Protein 1O3U (pdb70)

B-factor: mean 20.17, std 9.95, range [7.1, 58.31]

Foldseek 3Di:
DVLLVQLVVLLVVLVVCLVVLVLLSSLVSLFSSLQSLLVVLCVVPHDQDDDFSLRSVVVCVVPDPDDPVLNVLSVLSRDHSDPFDPDPRVSVVSSVSSVSSSVSSVVSNVVSVVVVVPD

Solvent-accessible surface area: 7300 Å² total

Secondary structure (DSSP, 8-s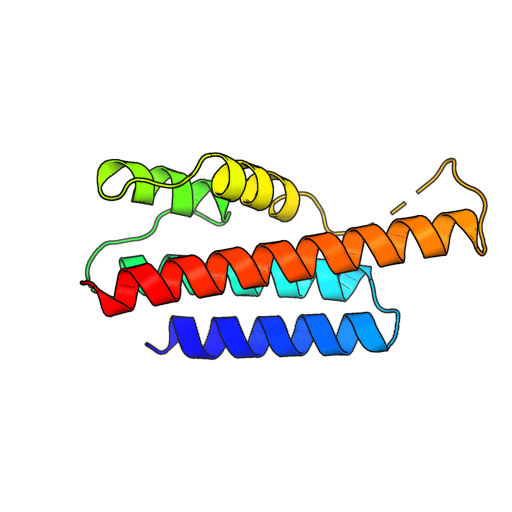tate):
-HHHHHHHHHHHHHHHHHHTT-HHHHHHHHHHHHHHHHHHHHH-------SSHHHHHHHHTTTS---HHHHHHHHHHHS----SPTTHHHHHHHHHHHHHHHHHHHHHHHHHHHHHTT-

Structure (mmCIF, N/CA/C/O backbone):
data_1O3U
#
_entry.id   1O3U
#
_cell.length_a   57.922
_cell.length_b   57.922
_cell.length_c   63.735
_cell.angle_alpha   90.00
_cell.angle_beta   90.00
_cell.angle_gamma   90.00
#
_symmetry.space_group_name_H-M   'P 41 21 2'
#
loop_
_entity.id
_entity.type
_entity.pdbx_description
1 polymer 'conserved hypothetical protein TM0613'
2 water water
#
loop_
_atom_site.group_PDB
_atom_site.id
_atom_site.type_symbol
_atom_site.label_atom_id
_atom_site.label_alt_id
_atom_site.label_comp_id
_atom_site.label_asym_id
_atom_site.label_entity_id
_atom_site.label_seq_id
_atom_site.pdbx_PDB_ins_code
_atom_site.Cartn_x
_atom_site.Cartn_y
_atom_site.Cartn_z
_atom_site.occupancy
_atom_site.B_iso_or_equiv
_atom_site.auth_seq_id
_atom_site.auth_comp_id
_atom_site.auth_asym_id
_atom_site.auth_atom_id
_atom_site.pdbx_PDB_model_num
ATOM 1 N N . HIS A 1 10 ? -7.513 7.018 30.366 1.00 37.43 -2 HIS A N 1
ATOM 2 C CA . HIS A 1 10 ? -6.883 7.527 29.112 1.00 36.61 -2 HIS A CA 1
ATOM 3 C C . HIS A 1 10 ? -6.575 6.341 28.208 1.00 35.49 -2 HIS A C 1
ATOM 4 O O . HIS A 1 10 ? -5.455 5.804 28.196 1.00 35.79 -2 HIS A O 1
ATOM 11 N N . HIS A 1 11 ? -7.589 5.903 27.465 1.00 33.15 -1 HIS A N 1
ATOM 12 C CA . HIS A 1 11 ? -7.414 4.772 26.573 1.00 31.33 -1 HIS A CA 1
ATOM 13 C C . HIS A 1 11 ? -6.286 5.059 25.588 1.00 28.42 -1 HIS A C 1
ATOM 14 O O . HIS A 1 11 ? -5.470 4.188 25.358 1.00 27.15 -1 HIS A O 1
ATOM 21 N N . HIS A 1 12 ? -6.250 6.258 25.003 1.00 25.49 0 HIS A N 1
ATOM 22 C CA . HIS A 1 12 ? -5.204 6.587 24.029 1.00 24.44 0 HIS A CA 1
ATOM 23 C C . HIS A 1 12 ? -3.799 6.489 24.639 1.00 22.40 0 HIS A C 1
ATOM 24 O O . HIS A 1 12 ? -2.869 6.073 23.975 1.00 21.40 0 HIS A O 1
ATOM 31 N N . MET A 1 13 ? -3.656 6.844 25.910 1.00 21.29 1 MET A N 1
ATOM 32 C CA . MET A 1 13 ? -2.358 6.791 26.565 1.00 21.78 1 MET A CA 1
ATOM 33 C C . MET A 1 13 ? -1.883 5.356 26.786 1.00 20.96 1 MET A C 1
ATOM 34 O O . MET A 1 13 ? -0.707 5.044 26.590 1.00 19.38 1 MET A O 1
ATOM 42 N N . ASP A 1 14 ? -2.798 4.504 27.226 1.00 19.76 2 ASP A N 1
ATOM 43 C CA . ASP A 1 14 ? -2.492 3.082 27.443 1.00 19.27 2 ASP A CA 1
ATOM 44 C C . ASP A 1 14 ? -2.058 2.476 26.127 1.00 17.57 2 ASP A C 1
ATOM 45 O O . ASP A 1 14 ? -1.025 1.794 26.059 1.00 16.42 2 ASP A O 1
ATOM 50 N N . ALA A 1 15 ? -2.818 2.773 25.070 1.00 15.44 3 ALA A N 1
ATOM 51 C CA . ALA A 1 15 ? -2.485 2.278 23.742 1.00 14.43 3 ALA A CA 1
ATOM 52 C C . ALA A 1 15 ? -1.151 2.837 23.260 1.00 12.53 3 ALA A C 1
ATOM 53 O O . ALA A 1 15 ? -0.403 2.124 22.624 1.00 11.05 3 ALA A O 1
ATOM 55 N N . ALA A 1 16 ? -0.838 4.099 23.565 1.00 12.36 4 ALA A N 1
ATOM 56 C CA . ALA A 1 16 ? 0.485 4.661 23.227 1.00 11.02 4 ALA A CA 1
ATOM 57 C C . ALA A 1 16 ? 1.600 3.843 23.883 1.00 10.81 4 ALA A C 1
ATOM 58 O O . ALA A 1 16 ? 2.609 3.544 23.243 1.00 10.54 4 ALA A O 1
ATOM 60 N N . LYS A 1 17 ? 1.433 3.524 25.161 1.00 10.09 5 LYS A N 1
ATOM 61 C CA . LYS A 1 17 ? 2.452 2.795 25.918 1.00 10.51 5 LYS A CA 1
ATOM 62 C C . LYS A 1 17 ? 2.639 1.383 25.398 1.00 10.96 5 LYS A C 1
ATOM 63 O O . LYS A 1 17 ? 3.765 0.881 25.355 1.00 11.41 5 LYS A O 1
ATOM 67 N N . ASP A 1 18 ? 1.549 0.756 24.951 1.00 12.63 6 ASP A N 1
ATOM 68 C CA . ASP A 1 18 ? 1.622 -0.555 24.313 1.00 12.88 6 ASP A CA 1
ATOM 69 C C . ASP A 1 18 ? 2.358 -0.489 22.983 1.00 12.58 6 ASP A C 1
ATOM 70 O O . ASP A 1 18 ? 3.179 -1.362 22.719 1.00 11.66 6 ASP A O 1
ATOM 75 N N . ASP A 1 19 ? 2.037 0.501 22.132 1.00 11.94 7 ASP A N 1
ATOM 76 C CA . ASP A 1 19 ? 2.808 0.734 20.903 1.00 12.05 7 ASP A CA 1
ATOM 77 C C . ASP A 1 19 ? 4.326 0.922 21.183 1.00 10.62 7 ASP A C 1
ATOM 78 O O . ASP A 1 19 ? 5.179 0.430 20.447 1.00 9.13 7 ASP A O 1
ATOM 83 N N . LEU A 1 20 ? 4.647 1.671 22.230 1.00 11.00 8 LEU A N 1
ATOM 84 C CA . LEU A 1 20 ? 6.045 1.877 22.617 1.00 10.28 8 LEU A CA 1
ATOM 85 C C . LEU A 1 20 ? 6.691 0.526 22.974 1.00 10.58 8 LEU A C 1
ATOM 86 O O . LEU A 1 20 ? 7.795 0.235 22.542 1.00 9.91 8 LEU A O 1
ATOM 91 N N . GLU A 1 21 ? 5.989 -0.298 23.749 1.00 11.31 9 GLU A N 1
ATOM 92 C CA . GLU A 1 21 ? 6.515 -1.603 24.120 1.00 11.22 9 GLU A CA 1
ATOM 93 C C . GLU A 1 21 ? 6.708 -2.458 22.883 1.00 10.16 9 GLU A C 1
ATOM 94 O O . GLU A 1 21 ? 7.720 -3.153 22.762 1.00 8.96 9 GLU A O 1
ATOM 100 N N . HIS A 1 22 ? 5.755 -2.381 21.958 1.00 10.16 10 HIS A N 1
ATOM 101 C CA . HIS A 1 22 ? 5.869 -3.050 20.655 1.00 10.30 10 HIS A CA 1
ATOM 102 C C . HIS A 1 22 ? 7.144 -2.608 19.941 1.00 9.55 10 HIS A C 1
ATOM 103 O O . HIS A 1 22 ? 7.908 -3.438 19.440 1.00 8.87 10 HIS A O 1
ATOM 110 N N . ALA A 1 23 ? 7.368 -1.294 19.865 1.00 9.32 11 ALA A N 1
ATOM 111 C CA . ALA A 1 23 ? 8.554 -0.753 19.223 1.00 9.72 11 ALA A CA 1
ATOM 112 C C . ALA A 1 23 ? 9.857 -1.305 19.847 1.00 10.25 11 ALA A C 1
ATOM 113 O O . ALA A 1 23 ? 10.809 -1.629 19.132 1.00 11.07 11 ALA A O 1
ATOM 115 N N . LYS A 1 24 ? 9.891 -1.334 21.176 1.00 9.28 12 LYS A N 1
ATOM 116 C CA . LYS A 1 24 ? 11.036 -1.797 21.904 1.00 10.36 12 LYS A CA 1
ATOM 117 C C . LYS A 1 24 ? 11.299 -3.311 21.661 1.00 10.95 12 LYS A C 1
ATOM 118 O O . LYS A 1 24 ? 12.449 -3.738 21.580 1.00 11.33 12 LYS A O 1
ATOM 124 N N . HIS A 1 25 ? 10.234 -4.074 21.524 1.00 11.99 13 HIS A N 1
ATOM 125 C CA . HIS A 1 25 ? 10.321 -5.495 21.197 1.00 12.80 13 HIS A CA 1
ATOM 126 C C . HIS A 1 25 ? 10.881 -5.689 19.809 1.00 13.32 13 HIS A C 1
ATOM 127 O O . HIS A 1 25 ? 11.787 -6.514 19.604 1.00 12.97 13 HIS A O 1
ATOM 134 N N . ASP A 1 26 ? 10.349 -4.934 18.846 1.00 12.81 14 ASP A N 1
ATOM 135 C CA . ASP A 1 26 ? 10.864 -4.983 17.470 1.00 13.58 14 ASP A CA 1
ATOM 136 C C . ASP A 1 26 ? 12.339 -4.552 17.434 1.00 14.12 14 ASP A C 1
ATOM 137 O O . ASP A 1 26 ? 13.156 -5.191 16.753 1.00 13.90 14 ASP A O 1
ATOM 142 N N . LEU A 1 27 ? 12.693 -3.498 18.181 1.00 13.42 15 LEU A N 1
ATOM 143 C CA . LEU A 1 27 ? 14.068 -3.065 18.248 1.00 14.45 15 LEU A CA 1
ATOM 144 C C . LEU A 1 27 ? 15.002 -4.183 18.729 1.00 15.52 15 LEU A C 1
ATOM 145 O O . LEU A 1 27 ? 16.074 -4.394 18.146 1.00 13.73 15 LEU A O 1
ATOM 150 N N . GLU A 1 28 ? 14.583 -4.883 19.784 1.00 17.38 16 GLU A N 1
ATOM 151 C CA . GLU A 1 28 ? 15.409 -5.907 20.453 1.00 18.68 16 GLU A CA 1
ATOM 152 C C . GLU A 1 28 ? 15.719 -7.020 19.464 1.00 18.58 16 GLU A C 1
ATOM 153 O O . GLU A 1 28 ? 16.814 -7.607 19.4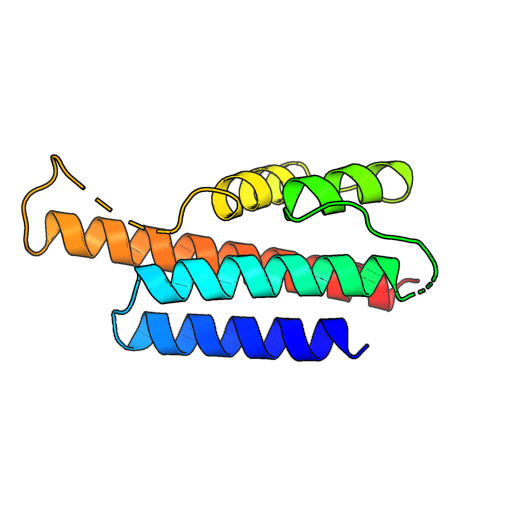89 1.00 18.40 16 GLU A O 1
ATOM 159 N N . HIS A 1 29 ? 14.782 -7.271 18.554 1.00 17.61 17 HIS A N 1
ATOM 160 C CA . HIS A 1 29 ? 14.899 -8.357 17.597 1.00 17.55 17 HIS A CA 1
ATOM 161 C C . HIS A 1 29 ? 15.448 -7.933 16.228 1.00 17.19 17 HIS A C 1
ATOM 162 O O . HIS A 1 29 ? 15.524 -8.760 15.312 1.00 17.26 17 HIS A O 1
ATOM 169 N N . GLY A 1 30 ? 15.876 -6.669 16.118 1.00 14.91 18 GLY A N 1
ATOM 170 C CA . GLY A 1 30 ? 16.550 -6.168 14.938 1.00 14.20 18 GLY A CA 1
ATOM 171 C C . GLY A 1 30 ? 15.604 -5.728 13.844 1.00 13.86 18 GLY A C 1
ATOM 172 O O . GLY A 1 30 ? 16.034 -5.531 12.711 1.00 14.02 18 GLY A O 1
ATOM 173 N N . PHE A 1 31 ? 14.314 -5.587 14.173 1.00 11.98 19 PHE A N 1
ATOM 174 C CA . PHE A 1 31 ? 13.325 -5.201 13.179 1.00 11.66 19 PHE A CA 1
ATOM 175 C C . PHE A 1 31 ? 13.215 -3.688 13.201 1.00 11.58 19 PHE A C 1
ATOM 176 O O . PHE A 1 31 ? 12.242 -3.122 13.726 1.00 11.79 19 PHE A O 1
ATOM 184 N N . TYR A 1 32 ? 14.233 -3.027 12.645 1.00 12.22 20 TYR A N 1
ATOM 185 C CA . TYR A 1 32 ? 14.393 -1.565 12.833 1.00 12.26 20 TYR A CA 1
ATOM 186 C C . TYR A 1 32 ? 13.283 -0.745 12.165 1.00 12.21 20 TYR A C 1
ATOM 187 O O . TYR A 1 32 ? 12.770 0.203 12.755 1.00 12.37 20 TYR A O 1
ATOM 196 N N . ASN A 1 33 ? 12.878 -1.186 10.980 1.00 11.52 21 ASN A N 1
ATOM 197 C CA . ASN A 1 33 ? 11.770 -0.630 10.245 1.00 12.54 21 ASN A CA 1
ATOM 198 C C . ASN A 1 33 ? 10.479 -0.650 11.034 1.00 11.45 21 ASN A C 1
ATOM 199 O O . ASN A 1 33 ? 9.768 0.355 11.106 1.00 9.91 21 ASN A O 1
ATOM 204 N N . TRP A 1 34 ? 10.191 -1.778 11.649 1.00 11.36 22 TRP A N 1
ATOM 205 C CA . TRP A 1 34 ? 8.953 -1.905 12.399 1.00 11.88 22 TRP A CA 1
ATOM 206 C C . TRP A 1 34 ? 9.016 -1.096 13.693 1.00 12.60 22 TRP A C 1
ATOM 207 O O . TRP A 1 34 ? 8.010 -0.512 14.108 1.00 11.73 22 TRP A O 1
ATOM 218 N N . ALA A 1 35 ? 10.201 -1.006 14.297 1.00 12.05 23 ALA A N 1
ATOM 219 C CA . ALA A 1 35 ? 10.375 -0.211 15.501 1.00 13.17 23 ALA A CA 1
ATOM 220 C C . ALA A 1 35 ? 10.047 1.260 15.206 1.00 13.52 23 ALA A C 1
ATOM 221 O O . ALA A 1 35 ? 9.407 1.919 15.999 1.00 12.22 23 ALA A O 1
ATOM 223 N N . CYS A 1 36 ? 10.509 1.743 14.070 1.00 14.47 24 CYS A N 1
ATOM 224 C CA . CYS A 1 36 ? 10.198 3.076 13.582 1.00 15.84 24 CYS A CA 1
ATOM 225 C C . CYS A 1 36 ? 8.693 3.264 13.446 1.00 14.27 24 CYS A C 1
ATOM 226 O O . CYS A 1 36 ? 8.125 4.200 13.968 1.00 13.05 24 CYS A O 1
ATOM 231 N N . PHE A 1 37 ? 8.040 2.314 12.791 1.00 13.32 25 PHE A N 1
ATOM 232 C CA . PHE A 1 37 ? 6.587 2.375 12.586 1.00 12.39 25 PHE A CA 1
ATOM 233 C C . PHE A 1 37 ? 5.796 2.463 13.910 1.00 10.96 25 PHE A C 1
ATOM 234 O O . PHE A 1 37 ? 4.933 3.325 14.084 1.00 9.75 25 PHE A O 1
ATOM 242 N N . SER A 1 38 ? 6.100 1.562 14.838 1.00 10.42 26 SER A N 1
ATOM 243 C CA . SER A 1 38 ? 5.444 1.510 16.141 1.00 10.28 26 SER A CA 1
ATOM 244 C C . SER A 1 38 ? 5.674 2.812 16.933 1.00 10.50 26 SER A C 1
ATOM 245 O O . SER A 1 38 ? 4.806 3.262 17.671 1.00 9.74 26 SER A O 1
ATOM 248 N N . SER A 1 39 ? 6.878 3.369 16.824 1.00 9.16 27 SER A N 1
ATOM 249 C CA . SER A 1 39 ? 7.239 4.618 17.512 1.00 9.38 27 SER A CA 1
ATOM 250 C C . SER A 1 39 ? 6.355 5.802 17.026 1.00 9.28 27 SER A C 1
ATOM 251 O O . SER A 1 39 ? 5.882 6.629 17.840 1.00 7.92 27 SER A O 1
ATOM 254 N N . GLN A 1 40 ? 6.153 5.875 15.712 1.00 9.01 28 GLN A N 1
ATOM 255 C CA . GLN A 1 40 ? 5.268 6.886 15.126 1.00 10.25 28 GLN A CA 1
ATOM 256 C C . GLN A 1 40 ? 3.863 6.765 15.727 1.00 9.95 28 GLN A C 1
ATOM 257 O O . GLN A 1 40 ? 3.298 7.751 16.176 1.00 9.51 28 GLN A O 1
ATOM 263 N N . GLN A 1 41 ? 3.318 5.544 15.736 1.00 9.51 29 GLN A N 1
ATOM 264 C CA . GLN A 1 41 ? 1.993 5.279 16.300 1.00 10.16 29 GLN A CA 1
ATOM 265 C C . GLN A 1 41 ? 1.880 5.629 17.796 1.00 10.72 29 GLN A C 1
ATOM 266 O O . GLN A 1 41 ? 0.891 6.252 18.230 1.00 10.32 29 GLN A O 1
ATOM 272 N N . ALA A 1 42 ? 2.906 5.276 18.564 1.00 9.56 30 ALA A N 1
ATOM 273 C CA . ALA A 1 42 ? 2.940 5.552 20.003 1.00 10.01 30 ALA A CA 1
ATOM 274 C C . ALA A 1 42 ? 2.876 7.061 20.230 1.00 10.46 30 ALA A C 1
ATOM 275 O O . ALA A 1 42 ? 2.128 7.524 21.084 1.00 10.42 30 ALA A O 1
ATOM 277 N N . ALA A 1 43 ? 3.657 7.821 19.456 1.00 9.82 31 ALA A N 1
ATOM 278 C CA . ALA A 1 43 ? 3.721 9.288 19.650 1.00 10.41 31 ALA A CA 1
ATOM 279 C C . ALA A 1 43 ? 2.364 9.924 19.270 1.00 11.33 31 ALA A C 1
ATOM 280 O O . ALA A 1 43 ? 1.836 10.788 19.966 1.00 10.21 31 ALA A O 1
ATOM 282 N N . GLU A 1 44 ? 1.815 9.493 18.154 1.00 10.91 32 GLU A N 1
ATOM 283 C CA . GLU A 1 44 ? 0.468 9.913 17.736 1.00 12.01 32 GLU A CA 1
ATOM 284 C C . GLU A 1 44 ? -0.602 9.705 18.804 1.00 11.61 32 GLU A C 1
ATOM 285 O O . GLU A 1 44 ? -1.399 10.611 19.133 1.00 11.52 32 GLU A O 1
ATOM 291 N N . LYS A 1 45 ? -0.646 8.501 19.352 1.00 10.55 33 LYS A N 1
ATOM 292 C CA . LYS A 1 45 ? -1.640 8.158 20.339 1.00 11.24 33 LYS A CA 1
ATOM 293 C C . LYS A 1 45 ? -1.449 8.996 21.623 1.00 11.04 33 LYS A C 1
ATOM 294 O O . LYS A 1 45 ? -2.429 9.409 22.229 1.00 10.82 33 LYS A O 1
ATOM 300 N N . ALA A 1 46 ? -0.198 9.258 22.010 1.00 11.08 34 ALA A N 1
ATOM 301 C CA . ALA A 1 46 ? 0.110 9.988 23.244 1.00 11.62 34 ALA A CA 1
ATOM 302 C C . ALA A 1 46 ? -0.464 11.414 23.104 1.00 10.74 34 ALA A C 1
ATOM 303 O O . ALA A 1 46 ? -1.149 11.918 23.989 1.00 10.48 34 ALA A O 1
ATOM 305 N N . VAL A 1 47 ? -0.238 12.040 21.972 1.00 10.04 35 VAL A N 1
ATOM 306 C CA . VAL A 1 47 ? -0.737 13.418 21.795 1.00 10.69 35 VAL A CA 1
ATOM 307 C C . VAL A 1 47 ? -2.271 13.468 21.737 1.00 10.32 35 VAL A C 1
ATOM 308 O O . VAL A 1 47 ? -2.908 14.372 22.302 1.00 10.72 35 VAL A O 1
ATOM 312 N N . LYS A 1 48 ? -2.880 12.496 21.073 1.00 10.47 36 LYS A N 1
ATOM 313 C CA . LYS A 1 48 ? -4.339 12.382 21.053 1.00 12.52 36 LYS A CA 1
ATOM 314 C C . LYS A 1 48 ? -4.959 12.246 22.457 1.00 12.26 36 LYS A C 1
ATOM 315 O O . LYS A 1 48 ? -6.083 12.721 22.697 1.00 11.31 36 LYS A O 1
ATOM 320 N N . ALA A 1 49 ? -4.237 11.591 23.368 1.00 11.59 37 ALA A N 1
ATOM 321 C CA . ALA A 1 49 ? -4.696 11.469 24.755 1.00 11.90 37 ALA A CA 1
ATOM 322 C C . ALA A 1 49 ? -4.869 12.861 25.389 1.00 11.67 37 ALA A C 1
ATOM 323 O O . ALA A 1 49 ? -5.802 13.071 26.155 1.00 12.10 37 ALA A O 1
ATOM 325 N N . VAL A 1 50 ? -4.021 13.824 25.004 1.00 10.35 38 VAL A N 1
ATOM 326 C CA . VAL A 1 50 ? -4.149 15.202 25.515 1.00 10.88 38 VAL A CA 1
ATOM 327 C C . VAL A 1 50 ? -5.404 15.889 24.961 1.00 10.49 38 VAL A C 1
ATOM 328 O O . VAL A 1 50 ? -6.147 16.566 25.702 1.00 10.20 38 VAL A O 1
ATOM 332 N N . PHE A 1 51 ? -5.596 15.788 23.650 1.00 9.13 39 PHE A N 1
ATOM 333 C CA . PHE A 1 51 ? -6.842 16.243 23.039 1.00 9.30 39 PHE A CA 1
ATOM 334 C C . PHE A 1 51 ? -8.069 15.628 23.699 1.00 10.13 39 PHE A C 1
ATOM 335 O O . PHE A 1 51 ? -8.998 16.365 23.987 1.00 10.81 39 PHE A O 1
ATOM 343 N N . GLN A 1 52 ? -8.072 14.319 23.971 1.00 10.62 40 GLN A N 1
ATOM 344 C CA . GLN A 1 52 ? -9.248 13.651 24.540 1.00 12.82 40 GLN A CA 1
ATOM 345 C C . GLN A 1 52 ? -9.554 14.214 25.936 1.00 12.03 40 GLN A C 1
ATOM 346 O O . GLN A 1 52 ? -10.685 14.486 26.248 1.00 10.99 40 GLN A O 1
ATOM 352 N N . ARG A 1 53 ? -8.529 14.380 26.757 1.00 12.68 41 ARG A N 1
ATOM 353 C CA . ARG A 1 53 ? -8.703 14.964 28.097 1.00 12.63 41 ARG A CA 1
ATOM 354 C C . ARG A 1 53 ? -9.238 16.401 28.024 1.00 12.52 41 ARG A C 1
ATOM 355 O O . ARG A 1 53 ? -10.073 16.796 28.832 1.00 11.90 41 ARG A O 1
ATOM 371 N N . GLY A 1 55 ? -11.117 17.471 25.707 1.00 10.49 43 GLY A N 1
ATOM 372 C CA . GLY A 1 55 ? -12.387 17.464 25.008 1.00 11.25 43 GLY A CA 1
ATOM 373 C C . GLY A 1 55 ? -12.327 18.132 23.638 1.00 11.93 43 GLY A C 1
ATOM 374 O O . GLY A 1 55 ? -13.332 18.591 23.109 1.00 10.41 43 GLY A O 1
ATOM 375 N N . ALA A 1 56 ? -11.126 18.232 23.064 1.00 12.51 44 ALA A N 1
ATOM 376 C CA . ALA A 1 56 ? -10.953 18.914 21.798 1.00 13.34 44 ALA A CA 1
ATOM 377 C C . ALA A 1 56 ? -10.725 17.931 20.654 1.00 14.14 44 ALA A C 1
ATOM 378 O O . ALA A 1 56 ? -10.157 16.879 20.860 1.00 11.61 44 ALA A O 1
ATOM 380 N N . GLN A 1 57 ? -11.177 18.304 19.449 1.00 16.20 45 GLN A N 1
ATOM 381 C CA . GLN A 1 57 ? -10.968 17.536 18.234 1.00 17.58 45 GLN A CA 1
ATOM 382 C C . GLN A 1 57 ? -9.526 17.663 17.772 1.00 18.27 45 GLN A C 1
ATOM 383 O O . GLN A 1 57 ? -8.992 18.791 17.679 1.00 18.27 45 GLN A O 1
ATOM 389 N N . ALA A 1 58 ? -8.920 16.531 17.424 1.00 18.48 46 ALA A N 1
ATOM 390 C CA . ALA A 1 58 ? -7.562 16.471 16.899 1.00 20.38 46 ALA A CA 1
ATOM 391 C C . ALA A 1 58 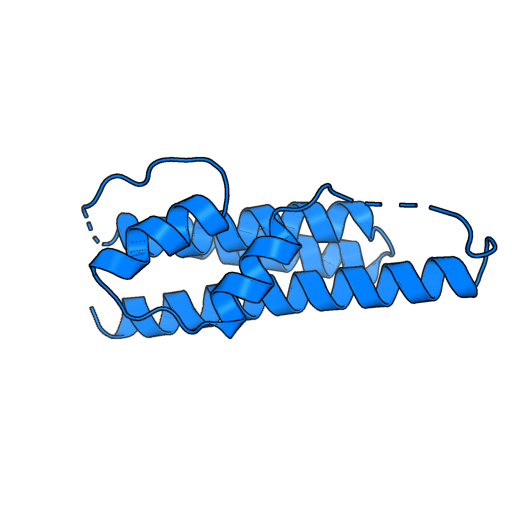? -7.590 16.228 15.403 1.00 22.34 46 ALA A C 1
ATOM 392 O O . ALA A 1 58 ? -7.994 15.168 14.963 1.00 23.10 46 ALA A O 1
ATOM 394 N N . TRP A 1 59 ? -7.209 17.233 14.621 1.00 24.09 47 TRP A N 1
ATOM 395 C CA . TRP A 1 59 ? -7.095 17.082 13.161 1.00 24.69 47 TRP A CA 1
ATOM 396 C C . TRP A 1 59 ? -5.717 16.638 12.654 1.00 26.19 47 TRP A C 1
ATOM 397 O O . TRP A 1 59 ? -4.683 17.201 13.007 1.00 27.51 47 TRP A O 1
ATOM 408 N N . GLY A 1 60 ? -5.714 15.607 11.830 1.00 27.23 48 GLY A N 1
ATOM 409 C CA . GLY A 1 60 ? -4.548 15.264 11.065 1.00 28.05 48 GLY A CA 1
ATOM 410 C C . GLY A 1 60 ? -4.131 13.856 11.340 1.00 28.68 48 GLY A C 1
ATOM 411 O O . GLY A 1 60 ? -4.788 13.086 12.036 1.00 29.88 48 GLY A O 1
ATOM 412 N N . TYR A 1 61 ? -3.007 13.513 10.770 1.00 29.29 49 TYR A N 1
ATOM 413 C CA . TYR A 1 61 ? -2.500 12.169 10.886 1.00 29.41 49 TYR A CA 1
ATOM 414 C C . TYR A 1 61 ? -1.230 12.217 11.676 1.00 28.40 49 TYR A C 1
ATOM 415 O O . TYR A 1 61 ? -1.008 11.391 12.553 1.00 30.33 49 TYR A O 1
ATOM 424 N N . SER A 1 62 ? -0.412 13.227 11.405 1.00 26.14 50 SER A N 1
ATOM 425 C CA . SER A 1 62 ? 0.959 13.182 11.808 1.00 23.96 50 SER A CA 1
ATOM 426 C C . SER A 1 62 ? 1.123 13.732 13.232 1.00 21.49 50 SER A C 1
ATOM 427 O O . SER A 1 62 ? 0.309 14.495 13.719 1.00 20.13 50 SER A O 1
ATOM 430 N N . VAL A 1 63 ? 2.200 13.329 13.869 1.00 20.65 51 VAL A N 1
ATOM 431 C CA . VAL A 1 63 ? 2.579 13.898 15.171 1.00 19.95 51 VAL A CA 1
ATOM 432 C C . VAL A 1 63 ? 2.876 15.378 15.049 1.00 18.20 51 VAL A C 1
ATOM 433 O O . VAL A 1 63 ? 2.424 16.130 15.888 1.00 18.70 51 VAL A O 1
ATOM 437 N N . PRO A 1 64 ? 3.592 15.840 14.013 1.00 17.95 52 PRO A N 1
ATOM 438 C CA . PRO A 1 64 ? 3.706 17.280 13.800 1.00 16.88 52 PRO A CA 1
ATOM 439 C C . PRO A 1 64 ? 2.356 17.975 13.686 1.00 16.28 52 PRO A C 1
ATOM 440 O O . PRO A 1 64 ? 2.260 19.056 14.248 1.00 16.06 52 PRO A O 1
ATOM 444 N N . ASP A 1 65 ? 1.352 17.351 13.054 1.00 16.04 53 ASP A N 1
ATOM 445 C CA . ASP A 1 65 ? 0.014 17.937 12.933 1.00 17.14 53 ASP A CA 1
ATOM 446 C C . ASP A 1 65 ? -0.544 18.186 14.331 1.00 16.82 53 ASP A C 1
ATOM 447 O O . ASP A 1 65 ? -0.920 19.296 14.670 1.00 17.15 53 ASP A O 1
ATOM 452 N N . PHE A 1 66 ? -0.570 17.148 15.155 1.00 17.48 54 PHE A N 1
ATOM 453 C CA . PHE A 1 66 ? -1.209 17.253 16.461 1.00 16.76 54 PHE A CA 1
ATOM 454 C C . PHE A 1 66 ? -0.430 18.186 17.401 1.00 15.97 54 PHE A C 1
ATOM 455 O O . PHE A 1 66 ? -1.019 18.981 18.113 1.00 15.51 54 PHE A O 1
ATOM 463 N N . LEU A 1 67 ? 0.890 18.097 17.421 1.00 16.70 55 LEU A N 1
ATOM 464 C CA . LEU A 1 67 ? 1.683 19.035 18.262 1.00 16.66 55 LEU A CA 1
ATOM 465 C C . LEU A 1 67 ? 1.544 20.481 17.845 1.00 17.29 55 LEU A C 1
ATOM 466 O O . LEU A 1 67 ? 1.539 21.376 18.683 1.00 17.99 55 LEU A O 1
ATOM 471 N N . GLY A 1 68 ? 1.414 20.730 16.547 1.00 17.69 56 GLY A N 1
ATOM 472 C CA . GLY A 1 68 ? 1.183 22.073 16.066 1.00 17.97 56 GLY A CA 1
ATOM 473 C C . GLY A 1 68 ? -0.123 22.618 16.603 1.00 18.20 56 GLY A C 1
ATOM 474 O O . GLY A 1 68 ? -0.161 23.741 17.057 1.00 19.96 56 GLY A O 1
ATOM 475 N N . GLU A 1 69 ? -1.202 21.831 16.552 1.00 18.58 57 GLU A N 1
ATOM 476 C CA . GLU A 1 69 ? -2.510 22.262 17.065 1.00 19.23 57 GLU A CA 1
ATOM 477 C C . GLU A 1 69 ? -2.410 22.502 18.577 1.00 19.03 57 GLU A C 1
ATOM 478 O O . GLU A 1 69 ? -2.948 23.472 19.114 1.00 18.55 57 GLU A O 1
ATOM 484 N N . LEU A 1 70 ? -1.714 21.598 19.248 1.00 17.95 58 LEU A N 1
ATOM 485 C CA . LEU A 1 70 ? -1.556 21.681 20.701 1.00 18.66 58 LEU A CA 1
ATOM 486 C C . LEU A 1 70 ? -0.838 22.977 21.142 1.00 18.18 58 LEU A C 1
ATOM 487 O O . LEU A 1 70 ? -1.110 23.499 22.226 1.00 17.81 58 LEU A O 1
ATOM 492 N N . SER A 1 71 ? 0.040 23.507 20.280 1.00 18.66 59 SER A N 1
ATOM 493 C CA . SER A 1 71 ? 0.812 24.757 20.529 1.00 19.02 59 SER A CA 1
ATOM 494 C C . SER A 1 71 ? -0.014 26.025 20.772 1.00 19.00 59 SER A C 1
ATOM 495 O O . SER A 1 71 ? 0.482 27.012 21.348 1.00 18.37 59 SER A O 1
ATOM 498 N N . SER A 1 72 ? -1.266 26.020 20.313 1.00 19.85 60 SER A N 1
ATOM 499 C CA . SER A 1 72 ? -2.177 27.151 20.515 1.00 19.73 60 SER A CA 1
ATOM 500 C C . SER A 1 72 ? -2.630 27.235 21.972 1.00 19.38 60 SER A C 1
ATOM 501 O O . SER A 1 72 ? -3.116 28.271 22.428 1.00 18.73 60 SER A O 1
ATOM 504 N N . ARG A 1 73 ? -2.443 26.143 22.705 1.00 17.96 61 ARG A N 1
ATOM 505 C CA . ARG A 1 73 ? -2.952 26.027 24.062 1.00 18.31 61 ARG A CA 1
ATOM 506 C C . ARG A 1 73 ? -1.852 25.790 25.113 1.00 16.23 61 ARG A C 1
ATOM 507 O O . ARG A 1 73 ? -1.908 26.334 26.231 1.00 15.47 61 ARG A O 1
ATOM 515 N N . PHE A 1 74 ? -0.882 24.951 24.755 1.00 14.56 62 PHE A N 1
ATOM 516 C CA . PHE A 1 74 ? 0.255 24.632 25.615 1.00 15.32 62 PHE A CA 1
ATOM 517 C C . PHE A 1 74 ? 1.575 24.923 24.945 1.00 14.69 62 PHE A C 1
ATOM 518 O O . PHE A 1 74 ? 1.715 24.733 23.762 1.00 15.16 62 PHE A O 1
ATOM 526 N N . GLU A 1 75 ? 2.555 25.320 25.733 1.00 12.81 63 GLU A N 1
ATOM 527 C CA . GLU A 1 75 ? 3.885 25.484 25.216 1.00 13.95 63 GLU A CA 1
ATOM 528 C C . GLU A 1 75 ? 4.513 24.114 24.928 1.00 13.69 63 GLU A C 1
ATOM 529 O O . GLU A 1 75 ? 4.616 23.256 25.821 1.00 13.56 63 GLU A O 1
ATOM 535 N N . ILE A 1 76 ? 4.906 23.914 23.682 1.00 13.39 64 ILE A N 1
ATOM 536 C CA . ILE A 1 76 ? 5.567 22.679 23.251 1.00 14.22 64 ILE A CA 1
ATOM 537 C C . ILE A 1 76 ? 7.036 22.972 22.981 1.00 14.64 64 ILE A C 1
ATOM 538 O O . ILE A 1 76 ? 7.363 23.766 22.070 1.00 13.83 64 ILE A O 1
ATOM 543 N N . PRO A 1 77 ? 7.920 22.318 23.719 1.00 15.46 65 PRO A N 1
ATOM 544 C CA . PRO A 1 77 ? 9.345 22.548 23.523 1.00 16.32 65 PRO A CA 1
ATOM 545 C C . PRO A 1 77 ? 9.755 22.264 22.075 1.00 16.36 65 PRO A C 1
ATOM 546 O O . PRO A 1 77 ? 9.225 21.345 21.411 1.00 14.96 65 PRO A O 1
ATOM 550 N N . GLU A 1 78 ? 10.669 23.090 21.590 1.00 16.79 66 GLU A N 1
ATOM 551 C CA . GLU A 1 78 ? 11.158 23.002 20.236 1.00 17.98 66 GLU A CA 1
ATOM 552 C C . GLU A 1 78 ? 11.721 21.636 19.945 1.00 16.81 66 GLU A C 1
ATOM 553 O O . GLU A 1 78 ? 11.497 21.104 18.861 1.00 17.06 66 GLU A O 1
ATOM 559 N N . GLU A 1 79 ? 12.468 21.071 20.888 1.00 16.68 67 GLU A N 1
ATOM 560 C CA . GLU A 1 79 ? 13.082 19.765 20.668 1.00 16.90 67 GLU A CA 1
ATOM 561 C C . GLU A 1 79 ? 12.066 18.656 20.471 1.00 15.98 67 GLU A C 1
ATOM 562 O O . GLU A 1 79 ? 12.346 17.711 19.767 1.00 15.64 67 GLU A O 1
ATOM 568 N N . LEU A 1 80 ? 10.901 18.760 21.109 1.00 14.46 68 LEU A N 1
ATOM 569 C CA . LEU A 1 80 ? 9.817 17.779 20.865 1.00 14.81 68 LEU A CA 1
ATOM 570 C C . LEU A 1 80 ? 9.232 17.935 19.469 1.00 14.31 68 LEU A C 1
ATOM 571 O O . LEU A 1 80 ? 8.871 16.970 18.860 1.00 12.76 68 LEU A O 1
ATOM 576 N N . MET A 1 81 ? 9.072 19.165 18.986 1.00 14.84 69 MET A N 1
ATOM 577 C CA . MET A 1 81 ? 8.618 19.353 17.599 1.00 15.34 69 MET A CA 1
ATOM 578 C C . MET A 1 81 ? 9.645 18.777 16.649 1.00 14.73 69 MET A C 1
ATOM 579 O O . MET A 1 81 ? 9.264 18.128 15.683 1.00 14.96 69 MET A O 1
ATOM 584 N N . ASP A 1 82 ? 10.934 19.027 16.920 1.00 14.50 70 ASP A N 1
ATOM 585 C CA . ASP A 1 82 ? 12.041 18.439 16.155 1.00 14.42 70 ASP A CA 1
ATOM 586 C C . ASP A 1 82 ? 11.935 16.908 16.118 1.00 13.74 70 ASP A C 1
ATOM 587 O O . ASP A 1 82 ? 12.032 16.305 15.063 1.00 13.26 70 ASP A O 1
ATOM 592 N N . HIS A 1 83 ? 11.742 16.293 17.271 1.00 12.38 71 HIS A N 1
ATOM 593 C CA . HIS A 1 83 ? 11.594 14.830 17.320 1.00 12.98 71 HIS A CA 1
ATOM 594 C C . HIS A 1 83 ? 10.389 14.358 16.513 1.00 12.33 71 HIS A C 1
ATOM 595 O O . HIS A 1 83 ? 10.441 13.327 15.834 1.00 11.65 71 HIS A O 1
ATOM 602 N N . ALA A 1 84 ? 9.297 15.115 16.613 1.00 11.94 72 ALA A N 1
ATOM 603 C CA . ALA A 1 84 ? 8.063 14.770 15.933 1.00 12.15 72 ALA A CA 1
ATOM 604 C C . ALA A 1 84 ? 8.298 14.752 14.440 1.00 12.14 72 ALA A C 1
ATOM 605 O O . ALA A 1 84 ? 7.799 13.898 13.744 1.00 11.76 72 ALA A O 1
ATOM 607 N N . LEU A 1 85 ? 9.082 15.689 13.958 1.00 12.74 73 LEU A N 1
ATOM 608 C CA . LEU A 1 85 ? 9.316 15.789 12.527 1.00 14.33 73 LEU A CA 1
ATOM 609 C C . LEU A 1 85 ? 10.148 14.612 12.059 1.00 14.74 73 LEU A C 1
ATOM 610 O O . LEU A 1 85 ? 9.888 14.098 10.991 1.00 15.02 73 LEU A O 1
ATOM 615 N N . GLU A 1 86 ? 11.085 14.152 12.890 1.00 14.93 74 GLU A N 1
ATOM 616 C CA . GLU A 1 86 ? 11.861 12.965 12.576 1.00 16.49 74 GLU A CA 1
ATOM 617 C C . GLU A 1 86 ? 10.983 11.714 12.555 1.00 16.35 74 GLU A C 1
ATOM 618 O O . GLU A 1 86 ? 11.159 10.829 11.715 1.00 16.28 74 GLU A O 1
ATOM 624 N N . LEU A 1 87 ? 10.030 11.649 13.471 1.00 16.12 75 LEU A N 1
ATOM 625 C CA . LEU A 1 87 ? 9.134 10.510 13.566 1.00 17.08 75 LEU A CA 1
ATOM 626 C C . LEU A 1 87 ? 8.165 10.471 12.405 1.00 19.59 75 LEU A C 1
ATOM 627 O O . LEU A 1 87 ? 7.705 9.401 12.011 1.00 19.84 75 LEU A O 1
ATOM 632 N N . ASP A 1 88 ? 7.862 11.638 11.865 1.00 21.26 76 ASP A N 1
ATOM 633 C CA . ASP A 1 88 ? 6.927 11.753 10.763 1.00 24.12 76 ASP A CA 1
ATOM 634 C C . ASP A 1 88 ? 7.460 11.162 9.457 1.00 25.51 76 ASP A C 1
ATOM 635 O O . ASP A 1 88 ? 6.667 10.823 8.577 1.00 26.38 76 ASP A O 1
ATOM 640 N N . LYS A 1 89 ? 8.777 11.059 9.327 1.00 27.20 77 LYS A N 1
ATOM 641 C CA . LYS A 1 89 ? 9.403 10.554 8.090 1.00 28.79 77 LYS A CA 1
ATOM 642 C C . LYS A 1 89 ? 9.180 9.056 7.835 1.00 29.83 77 LYS A C 1
ATOM 643 O O . LYS A 1 89 ? 8.941 8.286 8.760 1.00 30.34 77 LYS A O 1
ATOM 649 N N . ALA A 1 90 ? 9.307 8.641 6.574 1.00 31.00 78 ALA A N 1
ATOM 650 C CA . ALA A 1 90 ? 8.974 7.274 6.156 1.00 31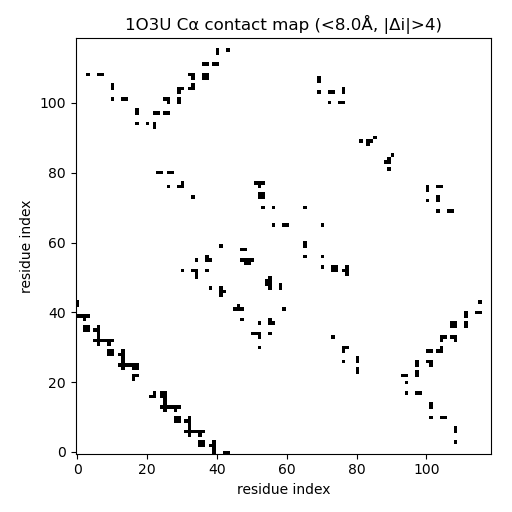.54 78 ALA A CA 1
ATOM 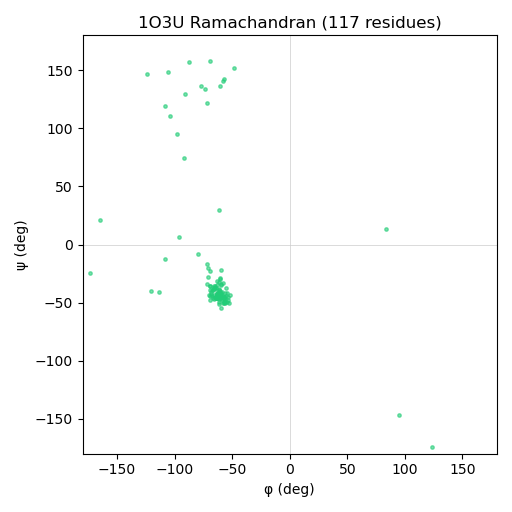651 C C . ALA A 1 90 ? 9.805 6.204 6.873 1.00 31.95 78 ALA A C 1
ATOM 652 O O . ALA A 1 90 ? 11.029 6.368 7.049 1.00 32.82 78 ALA A O 1
ATOM 654 N N . CYS A 1 91 ? 9.132 5.129 7.297 1.00 32.07 79 CYS A N 1
ATOM 655 C CA . CYS A 1 91 ? 9.788 3.938 7.848 1.00 31.45 79 CYS A CA 1
ATOM 656 C C . CYS A 1 91 ? 9.925 2.859 6.775 1.00 32.36 79 CY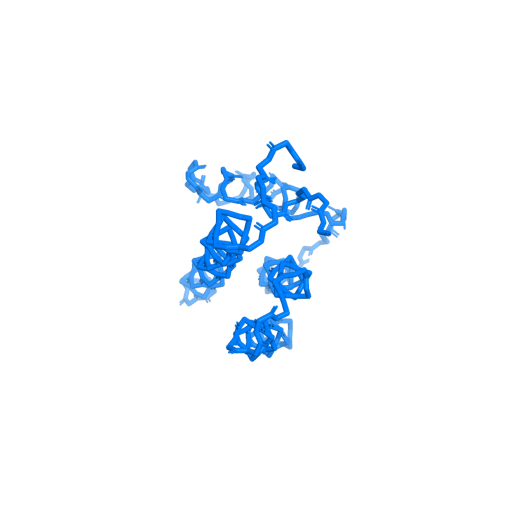S A C 1
ATOM 657 O O . CYS A 1 91 ? 11.026 2.393 6.487 1.00 33.15 79 CYS A O 1
ATOM 660 N N . ASP A 1 98 ? 21.432 4.112 1.843 1.00 28.63 86 ASP A N 1
ATOM 661 C CA . ASP A 1 98 ? 21.619 3.014 0.885 1.00 28.63 86 ASP A CA 1
ATOM 662 C C . ASP A 1 98 ? 23.038 2.977 0.349 1.00 27.90 86 ASP A C 1
ATOM 663 O O . ASP A 1 98 ? 23.514 1.924 -0.096 1.00 28.32 86 ASP A O 1
ATOM 668 N N . ALA A 1 99 ? 23.708 4.131 0.385 1.00 26.57 87 ALA A N 1
ATOM 669 C CA . ALA A 1 99 ? 25.096 4.240 -0.067 1.00 25.50 87 ALA A CA 1
ATOM 670 C C . ALA A 1 99 ? 26.116 3.744 0.982 1.00 24.41 87 ALA A C 1
ATOM 671 O O . ALA A 1 99 ? 27.303 3.676 0.684 1.00 23.68 87 ALA A O 1
ATOM 673 N N . LEU A 1 100 ? 25.654 3.439 2.203 1.00 23.56 88 LEU A N 1
ATOM 674 C CA . LEU A 1 100 ? 26.462 2.708 3.194 1.00 22.27 88 LEU A CA 1
ATOM 675 C C . LEU A 1 100 ? 26.507 1.201 2.855 1.00 21.16 88 LEU A C 1
ATOM 676 O O . LEU A 1 100 ? 25.470 0.616 2.576 1.00 20.25 88 LEU A O 1
ATOM 681 N N . PRO A 1 101 ? 27.680 0.568 2.947 1.00 19.92 89 PRO A N 1
ATOM 682 C CA . PRO A 1 101 ? 27.790 -0.884 2.733 1.00 18.98 89 PRO A CA 1
ATOM 683 C C . PRO A 1 101 ? 26.919 -1.737 3.660 1.00 18.75 89 PRO A C 1
ATOM 684 O O . PRO A 1 101 ? 26.736 -1.448 4.855 1.00 16.43 89 PRO A O 1
ATOM 688 N N . SER A 1 102 ? 26.365 -2.790 3.072 1.00 18.87 90 SER A N 1
ATOM 689 C CA . SER A 1 102 ? 25.790 -3.919 3.796 1.00 19.75 90 SER A CA 1
ATOM 690 C C . SER A 1 102 ? 26.710 -4.441 4.881 1.00 19.13 90 SER A C 1
ATOM 691 O O . SER A 1 102 ? 27.936 -4.373 4.765 1.00 19.44 90 SER A O 1
ATOM 694 N N . GLY A 1 103 ? 26.093 -5.009 5.909 1.00 19.23 91 GLY A N 1
ATOM 695 C CA . GLY A 1 103 ? 26.800 -5.470 7.085 1.00 19.37 91 GLY A CA 1
ATOM 696 C C . GLY A 1 103 ? 26.801 -4.444 8.177 1.00 18.67 91 GLY A C 1
ATOM 697 O O . GLY A 1 103 ? 25.818 -3.705 8.325 1.00 18.95 91 GLY A O 1
ATOM 698 N N . SER A 1 104 ? 27.876 -4.402 8.957 1.00 18.76 92 SER A N 1
ATOM 699 C CA . SER A 1 104 ? 27.973 -3.482 10.101 1.00 18.68 92 SER A CA 1
ATOM 700 C C . SER A 1 104 ? 27.686 -1.997 9.833 1.00 17.93 92 SER A C 1
ATOM 701 O O . SER A 1 104 ? 27.012 -1.384 10.652 1.00 18.42 92 SER A O 1
ATOM 704 N N . PRO A 1 105 ? 28.179 -1.377 8.757 1.00 15.92 93 PRO A N 1
ATOM 705 C CA . PRO A 1 105 ? 27.884 0.056 8.559 1.00 15.72 93 PRO A CA 1
ATOM 706 C C . PRO A 1 105 ? 26.381 0.361 8.473 1.00 16.18 93 PRO A C 1
ATOM 707 O O . PRO A 1 105 ? 25.862 1.246 9.179 1.00 14.88 93 PRO A O 1
ATOM 711 N N . ARG A 1 106 ? 25.675 -0.415 7.663 1.00 16.29 94 ARG A N 1
ATOM 712 C CA . ARG A 1 106 ? 24.238 -0.201 7.487 1.00 17.95 94 ARG A CA 1
ATOM 713 C C . ARG A 1 106 ? 23.440 -0.556 8.721 1.00 18.11 94 ARG A C 1
ATOM 714 O O . ARG A 1 106 ? 22.516 0.170 9.101 1.00 18.78 94 ARG A O 1
ATOM 722 N N . ASN A 1 107 ? 23.764 -1.693 9.324 1.00 17.99 95 ASN A N 1
ATOM 723 C CA . ASN A 1 107 ? 23.061 -2.153 10.507 1.00 18.55 95 ASN A CA 1
ATOM 724 C C . ASN A 1 107 ? 23.282 -1.248 11.696 1.00 18.53 95 ASN A C 1
ATOM 725 O O . ASN A 1 107 ? 22.364 -1.047 12.485 1.00 17.86 95 ASN A O 1
ATOM 730 N N . ARG A 1 108 ? 24.494 -0.716 11.831 1.00 17.84 96 ARG A N 1
ATOM 731 C CA . ARG A 1 108 ? 24.780 0.222 12.891 1.00 18.40 96 ARG A CA 1
ATOM 732 C C . ARG A 1 108 ? 23.973 1.484 12.718 1.00 17.49 96 ARG A C 1
ATOM 733 O O . ARG A 1 108 ? 23.354 1.940 13.678 1.00 17.73 96 ARG A O 1
ATOM 741 N N . TYR A 1 109 ? 23.925 2.020 11.507 1.00 16.88 97 TYR A N 1
ATOM 742 C CA . TYR A 1 109 ? 23.164 3.226 11.206 1.00 17.25 97 TYR A CA 1
ATOM 743 C C . TYR A 1 109 ? 21.692 2.965 11.524 1.00 16.68 97 TYR A C 1
ATOM 744 O O . TYR A 1 109 ? 21.052 3.781 12.170 1.00 15.23 97 TYR A O 1
ATOM 753 N N . SER A 1 110 ? 21.170 1.816 11.102 1.00 16.10 98 SER A N 1
ATOM 754 C CA . SER A 1 110 ? 19.734 1.513 11.298 1.00 16.35 98 SER A CA 1
ATOM 755 C C . SER A 1 110 ? 19.361 1.307 12.756 1.00 15.87 98 SER A C 1
ATOM 756 O O . SER A 1 110 ? 18.304 1.724 13.208 1.00 14.19 98 SER A O 1
ATOM 759 N N . ARG A 1 111 ? 20.221 0.609 13.479 1.00 15.87 99 ARG A N 1
ATOM 760 C CA . ARG A 1 111 ? 20.027 0.361 14.899 1.00 16.39 99 ARG A CA 1
ATOM 761 C C . ARG A 1 111 ? 19.997 1.677 15.680 1.00 15.72 99 ARG A C 1
ATOM 762 O O . ARG A 1 111 ? 19.143 1.875 16.514 1.00 14.59 99 ARG A O 1
ATOM 770 N N . ILE A 1 112 ? 20.948 2.571 15.420 1.00 14.97 100 ILE A N 1
ATOM 771 C CA . ILE A 1 112 ? 20.996 3.862 16.093 1.00 14.80 100 ILE A CA 1
ATOM 772 C C . ILE A 1 112 ? 19.765 4.713 15.764 1.00 13.88 100 ILE A C 1
ATOM 773 O O . ILE A 1 112 ? 19.145 5.326 16.647 1.00 13.01 100 ILE A O 1
ATOM 778 N N . GLU A 1 113 ? 19.401 4.719 14.497 1.00 12.95 101 GLU A N 1
ATOM 779 C CA . GLU A 1 113 ? 18.265 5.480 14.018 1.00 14.22 101 GLU A CA 1
ATOM 780 C C . G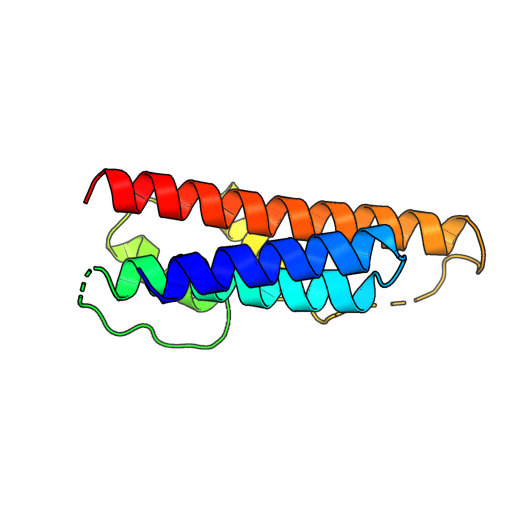LU A 1 113 ? 16.972 4.998 14.698 1.00 13.44 101 GLU A C 1
ATOM 781 O O . GLU A 1 113 ? 16.163 5.829 15.166 1.00 12.21 101 GLU A O 1
ATOM 787 N N . ALA A 1 114 ? 16.797 3.670 14.777 1.00 13.56 102 ALA A N 1
ATOM 788 C CA . ALA A 1 114 ? 15.618 3.071 15.413 1.00 13.06 102 ALA A CA 1
ATOM 789 C C . ALA A 1 114 ? 15.614 3.372 16.917 1.00 12.91 102 ALA A C 1
ATOM 790 O O . ALA A 1 114 ? 14.561 3.713 17.454 1.00 12.79 102 ALA A O 1
ATOM 792 N N . GLU A 1 115 ? 16.760 3.261 17.589 1.00 12.24 103 GLU A N 1
ATOM 793 C CA . GLU A 1 115 ? 16.841 3.618 19.020 1.00 13.08 103 GLU A CA 1
ATOM 794 C C . GLU A 1 115 ? 16.439 5.060 19.260 1.00 11.34 103 GLU A C 1
ATOM 795 O O . GLU A 1 115 ? 15.727 5.343 20.200 1.00 10.27 103 GLU A O 1
ATOM 801 N N . ARG A 1 116 ? 16.928 5.950 18.411 1.00 9.95 104 ARG A N 1
ATOM 802 C CA . ARG A 1 116 ? 16.615 7.369 18.454 1.00 10.94 104 ARG A CA 1
ATOM 803 C C . ARG A 1 116 ? 15.094 7.599 18.372 1.00 10.18 104 ARG A C 1
ATOM 804 O O . ARG A 1 116 ? 14.506 8.360 19.180 1.00 8.07 104 ARG A O 1
ATOM 812 N N . LEU A 1 117 ? 14.478 6.977 17.388 1.00 9.14 105 LEU A N 1
ATOM 813 C CA . LEU A 1 117 ? 13.046 7.173 17.172 1.00 9.74 105 LEU A CA 1
ATOM 814 C C . LEU A 1 117 ? 12.223 6.605 18.339 1.00 9.25 105 LEU A C 1
ATOM 815 O O . LEU A 1 117 ? 11.191 7.156 18.724 1.00 8.67 105 LEU A O 1
ATOM 820 N N . VAL A 1 118 ? 12.654 5.482 18.887 1.00 8.75 106 VAL A N 1
ATOM 821 C CA . VAL A 1 118 ? 11.971 4.900 20.036 1.00 9.95 106 VAL A CA 1
ATOM 822 C C . VAL A 1 118 ? 12.103 5.874 21.222 1.00 10.24 106 VAL A C 1
ATOM 823 O O . VAL A 1 118 ? 11.119 6.156 21.958 1.00 8.26 106 VAL A O 1
ATOM 827 N N . ASN A 1 119 ? 13.320 6.385 21.438 1.00 8.83 107 ASN A N 1
ATOM 828 C CA . ASN A 1 119 ? 13.510 7.354 22.494 1.00 8.73 107 ASN A CA 1
ATOM 829 C C . ASN A 1 119 ? 12.650 8.597 22.310 1.00 7.79 107 ASN A C 1
ATOM 830 O O . ASN A 1 119 ? 12.116 9.129 23.267 1.00 7.30 107 ASN A O 1
ATOM 835 N N . TYR A 1 120 ? 12.551 9.069 21.081 1.00 7.62 108 TYR A N 1
ATOM 836 C CA . TYR A 1 120 ? 11.737 10.251 20.784 1.00 7.53 108 TYR A CA 1
ATOM 837 C C . TYR A 1 120 ? 10.291 9.987 21.148 1.00 7.85 108 TYR A C 1
ATOM 838 O O . TYR A 1 120 ? 9.655 10.861 21.708 1.00 7.10 108 TYR A O 1
ATOM 847 N N . ALA A 1 121 ? 9.774 8.809 20.808 1.00 8.42 109 ALA A N 1
ATOM 848 C CA . ALA A 1 121 ? 8.383 8.497 21.093 1.00 8.92 109 ALA A CA 1
ATOM 849 C C . ALA A 1 121 ? 8.165 8.441 22.619 1.00 9.65 109 ALA A C 1
ATOM 850 O O . ALA A 1 121 ? 7.207 8.989 23.152 1.00 8.16 109 ALA A O 1
ATOM 852 N N . GLU A 1 122 ? 9.078 7.780 23.306 1.00 9.19 110 GLU A N 1
ATOM 853 C CA . GLU A 1 122 ? 9.073 7.772 24.738 1.00 9.59 110 GLU A CA 1
ATOM 854 C C . GLU A 1 122 ? 9.098 9.168 25.393 1.00 9.02 110 GLU A C 1
ATOM 855 O O . GLU A 1 122 ? 8.353 9.421 26.344 1.00 7.35 110 GLU A O 1
ATOM 861 N N . LYS A 1 123 ? 9.946 10.055 24.877 1.00 8.85 111 LYS A N 1
ATOM 862 C CA . LYS A 1 123 ? 9.995 11.423 25.305 1.00 8.97 111 LYS A CA 1
ATOM 863 C C . LYS A 1 123 ? 8.662 12.131 25.148 1.00 9.31 111 LYS A C 1
ATOM 864 O O . LYS A 1 123 ? 8.187 12.811 26.061 1.00 7.94 111 LYS A O 1
ATOM 870 N N . ILE A 1 124 ? 8.034 11.952 23.983 1.00 8.52 112 ILE A N 1
ATOM 871 C CA . ILE A 1 124 ? 6.742 12.542 23.736 1.00 8.47 112 ILE A CA 1
ATOM 872 C C . ILE A 1 124 ? 5.677 11.978 24.678 1.00 8.60 112 ILE A C 1
ATOM 873 O O . ILE A 1 124 ? 4.845 12.757 25.249 1.00 8.70 112 ILE A O 1
ATOM 878 N N . ILE A 1 125 ? 5.662 10.652 24.837 1.00 7.44 113 ILE A N 1
ATOM 879 C CA . ILE A 1 125 ? 4.762 10.020 25.797 1.00 8.67 113 ILE A CA 1
ATOM 880 C C . ILE A 1 125 ? 4.905 10.622 27.218 1.00 8.60 113 ILE A C 1
ATOM 881 O O . ILE A 1 125 ? 3.912 10.963 27.839 1.00 8.65 113 ILE A O 1
ATOM 886 N N . ARG A 1 126 ? 6.134 10.774 27.701 1.00 8.67 114 ARG A N 1
ATOM 887 C CA . ARG A 1 126 ? 6.399 11.271 29.047 1.00 9.94 114 ARG A CA 1
ATOM 888 C C . ARG A 1 126 ? 6.026 12.765 29.165 1.00 9.46 114 ARG A C 1
ATOM 889 O O . ARG A 1 126 ? 5.471 13.189 30.168 1.00 10.77 114 ARG A O 1
ATOM 897 N N . PHE A 1 127 ? 6.244 13.529 28.108 1.00 10.05 115 PHE A N 1
ATOM 898 C CA . PHE A 1 127 ? 5.778 14.930 28.064 1.00 9.16 115 PHE A CA 1
ATOM 899 C C . PHE A 1 127 ? 4.248 15.035 28.176 1.00 9.12 115 PHE A C 1
ATOM 900 O O . PHE A 1 127 ? 3.681 15.859 28.977 1.00 9.83 115 PHE A O 1
ATOM 908 N N . CYS A 1 128 ? 3.554 14.250 27.357 1.00 9.50 116 CYS A N 1
ATOM 909 C CA . CYS A 1 128 ? 2.105 14.165 27.420 1.00 9.51 116 CYS A CA 1
ATOM 910 C C . CYS A 1 128 ? 1.611 13.681 28.793 1.00 10.29 116 CYS A C 1
ATOM 911 O O . CYS A 1 128 ? 0.629 14.236 29.321 1.00 9.63 116 CYS A O 1
ATOM 914 N N . GLU A 1 129 ? 2.281 12.689 29.372 1.00 10.22 117 GLU A N 1
ATOM 915 C CA . GLU A 1 129 ? 1.972 12.249 30.763 1.00 10.96 117 GLU A CA 1
ATOM 916 C C . GLU A 1 129 ? 2.088 13.418 31.748 1.00 11.20 117 GLU A C 1
ATOM 917 O O . GLU A 1 129 ? 1.191 13.654 32.566 1.00 11.75 117 GLU A O 1
ATOM 923 N N . ASP A 1 130 ? 3.175 14.170 31.649 1.00 12.48 118 ASP A N 1
ATOM 924 C CA . ASP A 1 130 ? 3.428 15.320 32.500 1.00 13.35 118 ASP A CA 1
ATOM 925 C C . ASP A 1 130 ? 2.344 16.380 32.345 1.00 14.33 118 ASP A C 1
ATOM 926 O O . ASP A 1 130 ? 1.891 16.948 33.337 1.00 14.17 118 ASP A O 1
ATOM 931 N N . LEU A 1 131 ? 1.940 16.636 31.104 1.00 14.27 119 LEU A N 1
ATOM 932 C CA . LEU A 1 131 ? 0.830 17.532 30.809 1.00 14.67 119 LEU A CA 1
ATOM 933 C C . LEU A 1 131 ? -0.508 17.033 31.419 1.00 14.96 119 LEU A C 1
ATOM 934 O O . LEU A 1 131 ? -1.199 17.796 32.135 1.00 15.70 119 LEU A O 1
ATOM 939 N N . LEU A 1 132 ? -0.863 15.769 31.174 1.00 14.26 120 LEU A N 1
ATOM 940 C CA . LEU A 1 132 ? -2.085 15.177 31.700 1.00 15.05 120 LEU A CA 1
ATOM 941 C C . LEU A 1 132 ? -2.147 15.153 33.236 1.00 16.75 120 LEU A C 1
ATOM 942 O O . LEU A 1 132 ? -3.245 15.238 33.813 1.00 17.35 120 LEU A O 1
ATOM 947 N N . SER A 1 133 ? -0.983 15.081 33.871 1.00 16.73 121 SER A N 1
ATOM 948 C CA . SER A 1 133 ? -0.894 15.046 35.331 1.00 18.72 121 SER A CA 1
ATOM 949 C C . SER A 1 133 ? -1.250 16.391 35.913 1.00 19.82 121 SER A C 1
ATOM 950 O O . SER A 1 133 ? -1.544 16.476 37.105 1.00 17.95 121 SER A O 1
ATOM 953 N N . ARG A 1 134 ? -1.171 17.430 35.078 1.00 21.56 122 ARG A N 1
ATOM 954 C CA . ARG A 1 134 ? -1.338 18.803 35.498 1.00 24.42 122 ARG A CA 1
ATOM 955 C C . ARG A 1 134 ? -2.643 19.460 35.041 1.00 25.91 122 ARG A C 1
ATOM 956 O O . ARG A 1 134 ? -2.964 20.550 35.513 1.00 27.10 122 ARG A O 1
ATOM 960 N N . ILE A 1 135 ? -3.366 18.831 34.107 1.00 27.07 123 ILE A N 1
ATOM 961 C CA . ILE A 1 135 ? -4.645 19.336 33.638 1.00 27.95 123 ILE A CA 1
ATOM 962 C C . ILE A 1 135 ? -5.693 18.314 34.081 1.00 29.29 123 ILE A C 1
ATOM 963 O O . ILE A 1 135 ? -6.707 18.664 34.676 1.00 31.29 123 ILE A O 1
#

InterPro domains:
  IPR007842 HEPN domain [PF05168] (2-118)
  IPR007842 HEPN domain [PS50910] (1-112)
  IPR007842 HEPN domain [SM00748] (1-112)

CATH classification: 1.20.120.330

Sequence (119 aa):
HHHMDAAKDDLEHAKHDLEHGFYNWACFSSQQAAEKAVKAVFQRGAQAWGYSVPDFLGELSSRFEIPEELMDHALELDKACDALPSGSPRNRYSRIEAERLVNYAEKIIRFCEDLLSRI

Nearest PDB structures (foldseek):
  1o3u-assembly1_A-2  TM=1.008E+00  e=2.154E-18  Thermotoga maritima
  2hsb-assembly1_A  TM=5.990E-01  e=2.811E-03  Archaeoglobus fulgidus
  7bxo-assembly1_H  TM=7.095E-01  e=4.285E-01  Shewanella oneidensis MR-1
  7bxo-assembly1_D  TM=5.950E-01  e=4.285E-01  S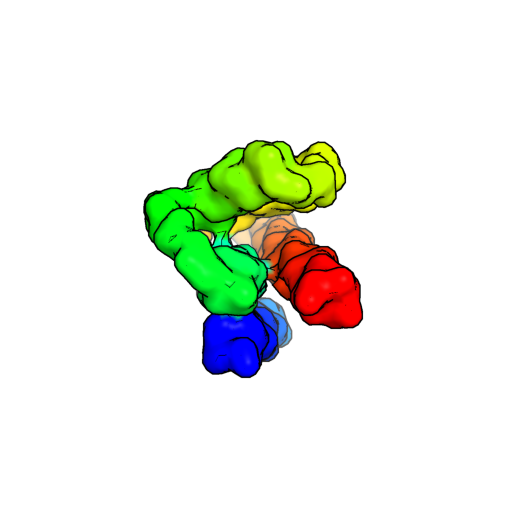hewanella oneidensis MR-1
  8wg7-assembly1_R  TM=4.285E-01  e=6.952E+00  Homo sapiens

Radius of gyration: 14.74 Å; Cα contacts (8 Å, |Δi|>4): 150; chains: 1; bounding box: 40×36×36 Å

Organism: Thermotoga maritima (strain ATCC 43589 / DSM 3109 / JCM 10099 / NBRC 100826 / MSB8) (NCBI:txid243274)